Protein AF-A0A3N0IAM3-F1 (afdb_monomer)

InterPro domains:
  IPR036388 Winged helix-like DNA-binding domain superfamily [G3DSA:1.10.10.10] (109-157)
  IPR036390 Winged helix DNA-binding domain superfamily [SSF46785] (115-156)

Mean predicted aligned error: 11.17 Å

Organism: NCBI:txid572010

Foldseek 3Di:
DVVVVVCCCVPPVVVVVVLQVVQQVVCVVVLVVVPVVDPPQVSVCQQAVQWHQDPQWIAGNVCRVPIGRNVQAPEEAEGEGQPQPNHWDWDDDPRYIYTYRYDDSDPPPPPPCDPVNVVVVCVVCVDPLSVLVVVVVVVHDDDLVRSCVVVVHDSVVVVPD

Structure (mmCIF, N/CA/C/O backbone):
data_AF-A0A3N0IAM3-F1
#
_entry.id   AF-A0A3N0IAM3-F1
#
loop_
_atom_site.group_PDB
_atom_site.id
_atom_site.type_symbol
_atom_site.label_atom_id
_atom_site.label_alt_id
_atom_site.label_comp_id
_atom_site.label_asym_id
_atom_site.label_entity_id
_atom_site.label_seq_id
_atom_site.pdbx_PDB_ins_code
_atom_site.Cartn_x
_atom_site.Cartn_y
_atom_site.Cartn_z
_atom_site.occupancy
_atom_site.B_iso_or_equiv
_atom_site.auth_seq_id
_atom_site.auth_comp_id
_atom_site.auth_asym_id
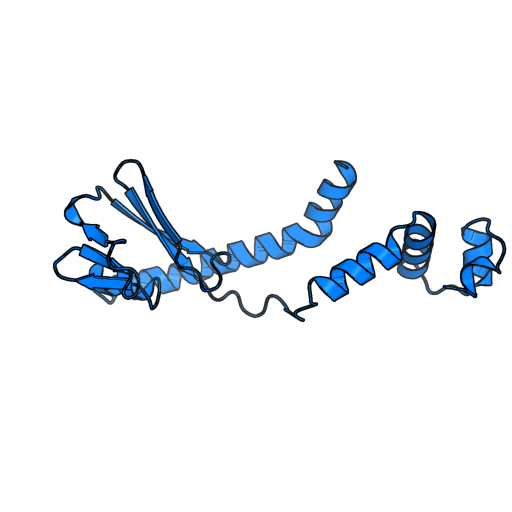_atom_site.auth_atom_id
_atom_site.pdbx_PDB_model_num
ATOM 1 N N . MET A 1 1 ? -0.001 -0.827 -26.656 1.00 61.72 1 MET A N 1
ATOM 2 C CA . MET A 1 1 ? -0.242 -0.623 -25.212 1.00 61.72 1 MET A CA 1
ATOM 3 C C . MET A 1 1 ? -0.443 -1.935 -24.451 1.00 61.72 1 MET A C 1
ATOM 5 O O . MET A 1 1 ? 0.396 -2.252 -23.624 1.00 61.72 1 MET A O 1
ATOM 9 N N . ALA A 1 2 ? -1.456 -2.754 -24.771 1.00 78.12 2 ALA A N 1
ATOM 10 C CA . ALA A 1 2 ? -1.767 -3.984 -24.017 1.00 78.12 2 ALA A CA 1
ATOM 11 C C . ALA A 1 2 ? -0.598 -4.989 -23.866 1.00 78.12 2 ALA A C 1
ATOM 13 O O . ALA A 1 2 ? -0.409 -5.550 -22.793 1.00 78.12 2 ALA A O 1
ATOM 14 N N . ARG A 1 3 ? 0.230 -5.183 -24.907 1.00 85.88 3 ARG A N 1
ATOM 15 C CA . ARG A 1 3 ? 1.418 -6.062 -24.839 1.00 85.88 3 ARG A CA 1
ATOM 16 C C . ARG A 1 3 ? 2.509 -5.556 -23.892 1.00 85.88 3 ARG A C 1
ATOM 18 O O . ARG A 1 3 ? 3.109 -6.363 -23.197 1.00 85.88 3 ARG A O 1
ATOM 25 N N . PHE A 1 4 ? 2.753 -4.246 -23.872 1.00 79.44 4 PHE A N 1
ATOM 26 C CA . PHE A 1 4 ? 3.741 -3.639 -22.979 1.00 79.44 4 PHE A CA 1
ATOM 27 C C . PHE A 1 4 ? 3.281 -3.726 -21.525 1.00 79.44 4 PHE A C 1
ATOM 29 O O . PHE A 1 4 ? 4.050 -4.159 -20.684 1.00 79.44 4 PHE A O 1
ATOM 36 N N . LEU A 1 5 ? 2.012 -3.402 -21.252 1.00 77.19 5 LEU A N 1
ATOM 37 C CA . LEU A 1 5 ? 1.446 -3.509 -19.905 1.00 77.19 5 LEU A CA 1
ATOM 38 C C . LEU A 1 5 ? 1.510 -4.941 -19.372 1.00 77.19 5 LEU A C 1
ATOM 40 O O . LEU A 1 5 ? 1.884 -5.141 -18.224 1.00 77.19 5 LEU A O 1
ATOM 44 N N . LYS A 1 6 ? 1.208 -5.933 -20.219 1.00 85.06 6 LYS A N 1
ATOM 45 C CA . LYS A 1 6 ? 1.359 -7.341 -19.851 1.00 85.06 6 LYS A CA 1
ATOM 46 C C . LYS A 1 6 ? 2.815 -7.695 -19.538 1.00 85.06 6 LYS A C 1
ATOM 48 O O . LYS A 1 6 ? 3.079 -8.265 -18.493 1.00 85.06 6 LYS A O 1
ATOM 53 N N . TRP A 1 7 ? 3.756 -7.321 -20.406 1.00 87.62 7 TRP A N 1
ATOM 54 C CA . TRP A 1 7 ? 5.179 -7.566 -20.154 1.00 87.62 7 TRP A CA 1
ATOM 55 C C . TRP A 1 7 ? 5.662 -6.881 -18.867 1.00 87.62 7 TRP A C 1
ATOM 57 O O . TRP A 1 7 ? 6.343 -7.514 -18.070 1.00 87.62 7 TRP A O 1
ATOM 67 N N . TYR A 1 8 ? 5.274 -5.624 -18.641 1.00 78.88 8 TYR A N 1
ATOM 68 C CA . TYR A 1 8 ? 5.636 -4.858 -17.449 1.00 78.88 8 TYR A CA 1
ATOM 69 C C . TYR A 1 8 ? 5.076 -5.491 -16.172 1.00 78.88 8 TYR A C 1
ATOM 71 O O . TYR A 1 8 ? 5.791 -5.617 -15.181 1.00 78.88 8 TYR A O 1
ATOM 79 N N . TRP A 1 9 ? 3.821 -5.945 -16.212 1.00 85.31 9 TRP A N 1
ATOM 80 C CA . TRP A 1 9 ? 3.241 -6.732 -15.130 1.00 85.31 9 TRP A CA 1
ATOM 81 C C . TRP A 1 9 ? 4.068 -7.994 -14.876 1.00 85.31 9 TRP A C 1
ATOM 83 O O . TRP A 1 9 ? 4.619 -8.140 -13.791 1.00 85.31 9 TRP A O 1
ATOM 93 N N . ASP A 1 10 ? 4.225 -8.843 -15.894 1.00 87.62 10 ASP A N 1
ATOM 94 C CA . ASP A 1 10 ? 4.846 -10.167 -15.772 1.00 87.62 10 ASP A CA 1
ATOM 95 C C . ASP A 1 10 ? 6.334 -10.108 -15.358 1.00 87.62 10 ASP A C 1
ATOM 97 O O . ASP A 1 10 ? 6.822 -11.030 -14.717 1.00 87.62 10 ASP A O 1
ATOM 101 N N . ASN A 1 11 ? 7.075 -9.057 -15.737 1.00 82.19 11 ASN A N 1
ATOM 102 C CA . ASN A 1 11 ? 8.541 -9.011 -15.582 1.00 82.19 11 ASN A CA 1
ATOM 103 C C . ASN A 1 11 ? 9.039 -8.012 -14.534 1.00 82.19 11 ASN A C 1
ATOM 105 O O . ASN A 1 11 ? 10.204 -8.080 -14.158 1.00 82.19 11 ASN A O 1
ATOM 109 N N . VAL A 1 12 ? 8.207 -7.061 -14.103 1.00 80.12 12 VAL A N 1
ATOM 110 C CA . VAL A 1 12 ? 8.622 -6.016 -13.152 1.00 80.12 12 VAL A CA 1
ATOM 111 C C . VAL A 1 12 ? 7.697 -6.001 -11.945 1.00 80.12 12 VAL A C 1
ATOM 113 O O . VAL A 1 12 ? 8.148 -6.102 -10.808 1.00 80.12 12 VAL A O 1
ATOM 116 N N . PHE A 1 13 ? 6.390 -5.879 -12.174 1.00 81.25 13 PHE A N 1
ATOM 117 C CA . PHE A 1 13 ? 5.459 -5.586 -11.087 1.00 81.25 13 PHE A CA 1
ATOM 118 C C . PHE A 1 13 ? 4.990 -6.829 -10.321 1.00 81.25 13 PHE A C 1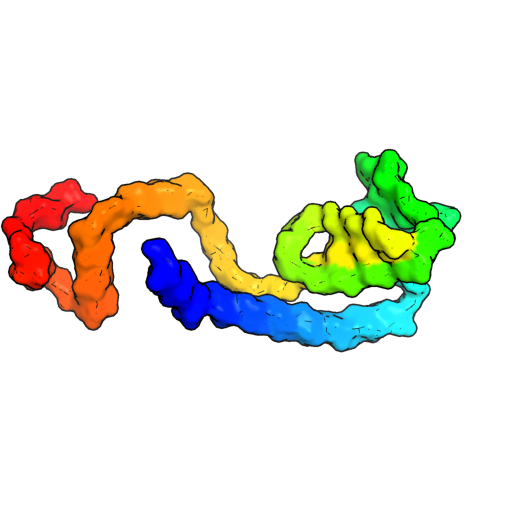
ATOM 120 O O . PHE A 1 13 ? 4.701 -6.739 -9.129 1.00 81.25 13 PHE A O 1
ATOM 127 N N . GLU A 1 14 ? 4.916 -7.992 -10.973 1.00 87.75 14 GLU A N 1
ATOM 128 C CA . GLU A 1 14 ? 4.373 -9.211 -10.371 1.00 87.75 14 GLU A CA 1
ATOM 129 C C . GLU A 1 14 ? 5.175 -9.658 -9.140 1.00 87.75 14 GLU A C 1
ATOM 131 O O . GLU A 1 14 ? 4.586 -10.002 -8.115 1.00 87.75 14 GLU A O 1
ATOM 136 N N . GLU A 1 15 ? 6.506 -9.633 -9.210 1.00 82.38 15 GLU A N 1
ATOM 137 C CA . GLU A 1 15 ? 7.365 -10.023 -8.088 1.00 82.38 15 GLU A CA 1
ATOM 138 C C . GLU A 1 15 ? 7.200 -9.073 -6.897 1.00 82.38 15 GLU A C 1
ATOM 140 O O . GLU A 1 15 ? 7.005 -9.523 -5.767 1.00 82.38 15 GLU A O 1
ATOM 145 N N . ILE A 1 16 ? 7.176 -7.763 -7.159 1.00 82.31 16 ILE A N 1
ATOM 146 C CA . ILE A 1 16 ? 6.917 -6.737 -6.141 1.00 82.31 16 ILE A CA 1
ATOM 147 C C . ILE A 1 16 ? 5.568 -7.004 -5.467 1.00 82.31 16 ILE A C 1
ATOM 149 O O . ILE A 1 16 ? 5.475 -7.026 -4.240 1.00 82.31 16 ILE A O 1
ATOM 153 N N . TRP A 1 17 ? 4.528 -7.278 -6.258 1.00 85.31 17 TRP A N 1
ATOM 154 C CA . TRP A 1 17 ? 3.191 -7.554 -5.743 1.00 85.31 17 TRP A CA 1
ATOM 155 C C . TRP A 1 17 ? 3.137 -8.824 -4.884 1.00 85.31 17 TRP A C 1
ATOM 157 O O . TRP A 1 17 ? 2.519 -8.830 -3.818 1.00 85.31 17 TRP A O 1
ATOM 167 N N . ARG A 1 18 ? 3.823 -9.897 -5.301 1.00 85.75 18 ARG A N 1
ATOM 168 C CA . ARG A 1 18 ? 3.936 -11.134 -4.509 1.00 85.75 18 ARG A CA 1
ATOM 169 C C . ARG A 1 18 ? 4.659 -10.891 -3.186 1.00 85.75 18 ARG A C 1
ATOM 171 O O . ARG A 1 18 ? 4.211 -11.404 -2.164 1.00 85.75 18 ARG A O 1
ATOM 178 N N . ASN A 1 19 ? 5.730 -10.100 -3.192 1.00 84.38 19 ASN A N 1
ATOM 179 C CA . ASN A 1 19 ? 6.494 -9.778 -1.986 1.00 84.38 19 ASN A CA 1
ATOM 180 C C . ASN A 1 19 ? 5.662 -8.958 -0.991 1.00 84.38 19 ASN A C 1
ATOM 182 O O . ASN A 1 19 ? 5.668 -9.259 0.203 1.00 84.38 19 ASN A O 1
ATOM 186 N N . ILE A 1 20 ? 4.885 -7.987 -1.481 1.00 85.50 20 ILE A N 1
ATOM 187 C CA . ILE A 1 20 ? 3.941 -7.222 -0.656 1.00 85.50 20 ILE A CA 1
ATOM 188 C C . ILE A 1 20 ? 2.882 -8.151 -0.054 1.00 85.50 20 ILE A C 1
ATOM 190 O O . ILE A 1 20 ? 2.703 -8.158 1.162 1.00 85.50 20 ILE A O 1
ATOM 194 N N . GLY A 1 21 ? 2.245 -8.999 -0.868 1.00 85.88 21 GLY A N 1
ATOM 195 C CA . GLY A 1 21 ? 1.233 -9.939 -0.377 1.00 85.88 21 GLY A CA 1
ATOM 196 C C . GLY A 1 21 ? 1.790 -10.932 0.651 1.00 85.88 21 GLY A C 1
ATOM 197 O O . GLY A 1 21 ? 1.144 -11.222 1.658 1.00 85.88 21 GLY A O 1
ATOM 198 N N . ALA A 1 22 ? 3.016 -11.424 0.452 1.00 86.19 22 ALA A N 1
ATOM 199 C CA . ALA A 1 22 ? 3.691 -12.283 1.422 1.00 86.19 22 ALA A CA 1
ATOM 200 C C . ALA A 1 22 ? 3.979 -11.551 2.744 1.00 86.19 22 ALA A C 1
ATOM 202 O O . ALA A 1 22 ? 3.792 -12.137 3.813 1.00 86.19 22 ALA A O 1
ATOM 203 N N . ALA A 1 23 ? 4.385 -10.279 2.689 1.00 86.00 23 ALA A N 1
ATOM 204 C CA . ALA A 1 23 ? 4.589 -9.453 3.876 1.00 86.00 23 ALA A CA 1
ATOM 205 C C . ALA A 1 23 ? 3.273 -9.210 4.635 1.00 86.00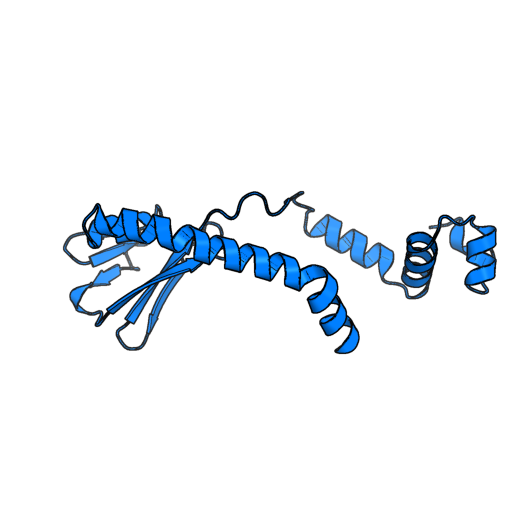 23 ALA A C 1
ATOM 207 O O . ALA A 1 23 ? 3.232 -9.394 5.851 1.00 86.00 23 ALA A O 1
ATOM 208 N N . GLU A 1 24 ? 2.182 -8.892 3.932 1.00 86.62 24 GLU A N 1
ATOM 209 C CA . GLU A 1 24 ? 0.843 -8.726 4.521 1.00 86.62 24 GLU A CA 1
ATOM 210 C C . GLU A 1 24 ? 0.374 -9.996 5.240 1.00 86.62 24 GLU A C 1
ATOM 212 O O . GLU A 1 24 ? -0.011 -9.946 6.414 1.00 86.62 24 GLU A O 1
ATOM 217 N N . ILE A 1 25 ? 0.497 -11.157 4.587 1.00 87.62 25 ILE A N 1
ATOM 218 C CA . ILE A 1 25 ? 0.168 -12.458 5.187 1.00 87.62 25 ILE A CA 1
ATOM 219 C C . ILE A 1 25 ? 1.080 -12.759 6.386 1.00 87.62 25 ILE A C 1
ATOM 221 O O . ILE A 1 25 ? 0.608 -13.234 7.422 1.00 87.62 25 ILE A O 1
ATOM 225 N N . GLY A 1 26 ? 2.379 -12.470 6.279 1.00 86.50 26 GLY A N 1
ATOM 226 C CA . GLY A 1 26 ? 3.345 -12.659 7.362 1.00 86.50 26 GLY A CA 1
ATOM 227 C C . GLY A 1 26 ? 3.019 -11.815 8.598 1.00 86.50 26 GLY A C 1
ATOM 228 O O . GLY A 1 26 ? 3.083 -12.309 9.728 1.00 86.50 26 GLY A O 1
ATOM 229 N N . CYS A 1 27 ? 2.591 -10.566 8.396 1.00 89.31 27 CYS A N 1
ATOM 230 C CA . CYS A 1 27 ? 2.197 -9.653 9.466 1.00 89.31 27 CYS A CA 1
ATOM 231 C C . CYS A 1 27 ? 0.895 -10.069 10.162 1.00 89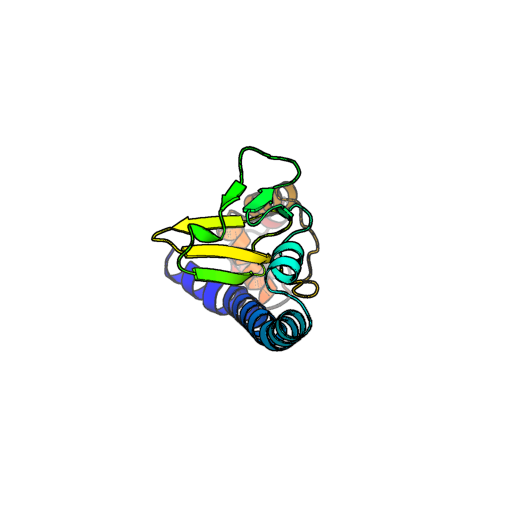.31 27 CYS A C 1
ATOM 233 O O . CYS A 1 27 ? 0.769 -9.842 11.366 1.00 89.31 27 CYS A O 1
ATOM 235 N N . MET A 1 28 ? -0.042 -10.743 9.479 1.00 89.38 28 MET A N 1
ATOM 236 C CA . MET A 1 28 ? -1.306 -11.179 10.100 1.00 89.38 28 MET A CA 1
ATOM 237 C C . MET A 1 28 ? -1.097 -12.006 11.374 1.00 89.38 28 MET A C 1
ATOM 239 O O . MET A 1 28 ? -1.854 -11.867 12.334 1.00 89.38 28 MET A O 1
ATOM 243 N N . GLY A 1 29 ? -0.090 -12.885 11.400 1.00 88.12 29 GLY A N 1
ATOM 244 C CA . GLY A 1 29 ? 0.195 -13.712 12.575 1.00 88.12 29 GLY A CA 1
ATOM 245 C C . GLY A 1 29 ? 0.664 -12.894 13.782 1.00 88.12 29 GLY A C 1
ATOM 246 O O . GLY A 1 29 ? 0.337 -13.231 14.920 1.00 88.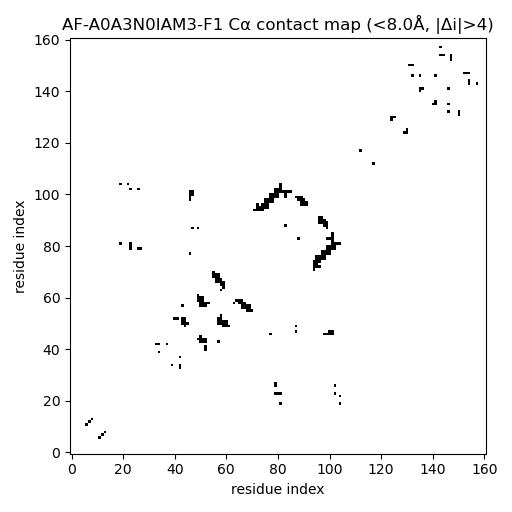12 29 GLY A O 1
ATOM 247 N N . VAL A 1 30 ? 1.407 -11.814 13.538 1.00 90.12 30 VAL A N 1
ATOM 248 C CA . VAL A 1 30 ? 1.852 -10.871 14.572 1.00 90.12 30 VAL A CA 1
ATOM 249 C C . VAL A 1 30 ? 0.670 -10.039 15.054 1.00 90.12 30 VAL A C 1
ATOM 251 O O . VAL A 1 30 ? 0.418 -9.976 16.253 1.00 90.12 30 VAL A O 1
ATOM 254 N N . GLU A 1 31 ? -0.112 -9.487 14.132 1.00 92.44 31 GLU A N 1
ATOM 255 C CA . GLU A 1 31 ? -1.247 -8.616 14.447 1.00 92.44 31 GLU A CA 1
ATOM 256 C C . GLU A 1 31 ? -2.344 -9.341 15.232 1.00 92.44 31 GLU A C 1
ATOM 258 O O . GLU A 1 31 ? -2.840 -8.818 16.228 1.00 92.44 31 GLU A O 1
ATOM 263 N N . LYS A 1 32 ? -2.636 -10.606 14.902 1.00 91.50 32 LYS A N 1
ATOM 264 C CA . LYS A 1 32 ? -3.543 -11.440 15.711 1.00 91.50 32 LYS A CA 1
ATOM 265 C C . LYS A 1 32 ? -3.051 -11.626 17.148 1.00 91.50 32 LYS A C 1
ATOM 267 O O . LYS A 1 32 ? -3.864 -11.627 18.069 1.00 91.50 32 LYS A O 1
ATOM 272 N N . LYS A 1 33 ? -1.736 -11.773 17.356 1.00 93.19 33 LYS A N 1
ATOM 273 C CA . LYS A 1 33 ? -1.155 -11.876 18.705 1.00 93.19 33 LYS A CA 1
ATOM 274 C C . LYS A 1 33 ? -1.275 -10.557 19.460 1.00 93.19 33 LYS A C 1
ATOM 276 O O . LYS A 1 33 ? -1.661 -10.578 20.624 1.00 93.19 33 LYS A O 1
ATOM 281 N N . VAL A 1 34 ? -0.985 -9.435 18.799 1.00 93.12 34 VAL A N 1
ATOM 282 C CA . VAL A 1 34 ? -1.131 -8.090 19.377 1.00 93.12 34 VAL A CA 1
ATOM 283 C C . VAL A 1 34 ? -2.577 -7.863 19.810 1.00 93.12 34 VAL A C 1
ATOM 285 O O . VAL A 1 34 ? -2.801 -7.554 20.976 1.00 93.12 34 VAL A O 1
ATOM 288 N N . LEU A 1 35 ? -3.547 -8.117 18.925 1.00 93.31 35 LEU A N 1
ATOM 289 C CA . LEU A 1 35 ? -4.974 -8.012 19.232 1.00 93.31 35 LEU A CA 1
ATOM 290 C C . LEU A 1 35 ? -5.374 -8.906 20.414 1.00 93.31 35 LEU A C 1
ATOM 292 O O . LEU A 1 35 ? -6.073 -8.453 21.307 1.00 93.31 35 LEU A O 1
ATOM 296 N N . SER A 1 36 ? -4.886 -10.150 20.475 1.00 94.31 36 SER A N 1
ATOM 297 C CA . SER A 1 36 ? -5.188 -11.057 21.596 1.00 94.31 36 SER A CA 1
ATOM 298 C C . SER A 1 36 ? -4.578 -10.635 22.940 1.00 94.31 36 SER A C 1
ATOM 300 O O . SER A 1 36 ? -5.005 -11.119 23.986 1.00 94.31 36 SER A O 1
ATOM 302 N N . ALA A 1 37 ? -3.564 -9.765 22.922 1.00 95.38 37 ALA A N 1
ATOM 303 C CA . ALA A 1 37 ? -2.828 -9.330 24.105 1.00 95.38 37 ALA A CA 1
ATOM 304 C C . ALA A 1 37 ? -3.337 -8.001 24.691 1.00 95.38 37 ALA A C 1
ATOM 306 O O . ALA A 1 37 ? -2.844 -7.574 25.735 1.00 95.38 37 ALA A O 1
ATOM 307 N N . MET A 1 38 ? -4.292 -7.331 24.039 1.00 95.94 38 MET A N 1
ATOM 308 C CA . MET A 1 38 ? -4.833 -6.045 24.485 1.00 95.94 38 MET A CA 1
ATOM 309 C C . MET A 1 38 ? -6.334 -5.928 24.217 1.00 95.94 38 MET A C 1
ATOM 311 O O . MET A 1 38 ? -6.947 -6.809 23.626 1.00 95.94 38 MET A O 1
ATOM 315 N N . SER A 1 39 ? -6.943 -4.836 24.681 1.00 93.56 39 SER A N 1
ATOM 316 C CA . SER A 1 39 ? -8.341 -4.549 24.356 1.00 93.56 39 SER A CA 1
ATOM 317 C C . SER A 1 39 ? -8.491 -4.117 22.896 1.00 93.56 39 SER A C 1
ATOM 319 O O . SER A 1 39 ? -7.573 -3.518 22.331 1.00 93.56 39 SER A O 1
ATOM 321 N N . GLU A 1 40 ? -9.665 -4.350 22.310 1.00 92.25 40 GLU A N 1
ATOM 322 C CA . GLU A 1 40 ? -9.996 -3.903 20.951 1.00 92.25 40 GLU A CA 1
ATOM 323 C C . GLU A 1 40 ? -9.770 -2.394 20.794 1.00 92.25 40 GLU A C 1
ATOM 325 O O . GLU A 1 40 ? -9.062 -1.972 19.886 1.00 92.25 40 GLU A O 1
ATOM 330 N N . SER A 1 41 ? -10.249 -1.580 21.742 1.00 92.75 41 SER A N 1
ATOM 331 C CA . SER A 1 41 ? -10.031 -0.128 21.743 1.00 92.75 41 SER A CA 1
ATOM 332 C C . SER A 1 41 ? -8.549 0.243 21.719 1.00 92.75 41 SER A C 1
ATOM 334 O O . SER A 1 41 ? -8.139 1.103 20.944 1.00 92.75 41 SER A O 1
ATOM 336 N N . SER A 1 42 ? -7.726 -0.428 22.532 1.00 94.12 42 SER A N 1
ATOM 337 C CA . SER A 1 42 ? -6.276 -0.206 22.542 1.00 94.12 42 SER A CA 1
ATOM 338 C C . SER A 1 42 ? -5.636 -0.606 21.215 1.00 94.12 42 SER A C 1
ATOM 340 O O . SER A 1 42 ? -4.732 0.079 20.746 1.00 94.12 42 SER A O 1
ATOM 342 N N . TYR A 1 43 ? -6.119 -1.681 20.591 1.00 95.50 43 TYR A N 1
ATOM 343 C CA . TYR A 1 43 ? -5.637 -2.131 19.291 1.00 95.50 43 TYR A CA 1
ATOM 344 C C . TYR A 1 43 ? -5.943 -1.121 18.178 1.00 95.50 43 TYR A C 1
ATOM 346 O O . TYR A 1 43 ? -5.064 -0.848 17.357 1.00 95.50 43 TYR A O 1
ATOM 354 N N . LEU A 1 44 ? -7.128 -0.500 18.179 1.00 94.88 44 LEU A N 1
ATOM 355 C CA . LEU A 1 44 ? -7.487 0.539 17.203 1.00 94.88 44 LEU A CA 1
ATOM 356 C C . LEU A 1 44 ? -6.507 1.722 17.239 1.00 94.88 44 LEU A C 1
ATOM 358 O O . LEU A 1 44 ? -6.101 2.213 16.187 1.00 94.88 44 LEU A O 1
ATOM 362 N N . GLU A 1 45 ? -6.041 2.126 18.424 1.00 94.44 45 GLU A N 1
ATOM 363 C CA . GLU A 1 45 ? -5.032 3.191 18.560 1.00 94.44 45 GLU A CA 1
ATOM 364 C C . GLU A 1 45 ? -3.661 2.805 17.985 1.00 94.44 45 GLU A C 1
ATOM 366 O O . GLU A 1 45 ? -2.878 3.674 17.610 1.00 94.44 45 GLU A O 1
ATOM 371 N N . THR A 1 46 ? -3.356 1.508 17.859 1.00 93.00 46 THR A N 1
ATOM 372 C CA . THR A 1 46 ? -2.114 1.051 17.210 1.00 93.00 46 THR A CA 1
ATOM 373 C C . THR A 1 46 ? -2.162 1.143 15.686 1.00 93.00 46 THR A C 1
ATOM 375 O O . THR A 1 46 ? -1.130 0.978 15.036 1.00 93.00 46 THR A O 1
ATOM 378 N N . CYS A 1 47 ? -3.341 1.368 15.096 1.00 92.25 47 CYS A N 1
ATOM 379 C CA . CYS A 1 47 ? -3.493 1.390 13.642 1.00 92.25 47 CYS A CA 1
ATOM 380 C C . CYS A 1 47 ? -2.851 2.631 13.012 1.00 92.25 47 CYS A C 1
ATOM 382 O O . CYS A 1 47 ? -2.383 2.563 11.876 1.00 92.25 47 CYS A O 1
ATOM 384 N N . HIS A 1 48 ? -2.805 3.748 13.745 1.00 92.06 48 HIS A N 1
ATOM 385 C CA . HIS A 1 48 ? -2.172 4.985 13.305 1.00 92.06 48 HIS A CA 1
ATOM 386 C C . HIS A 1 48 ? -1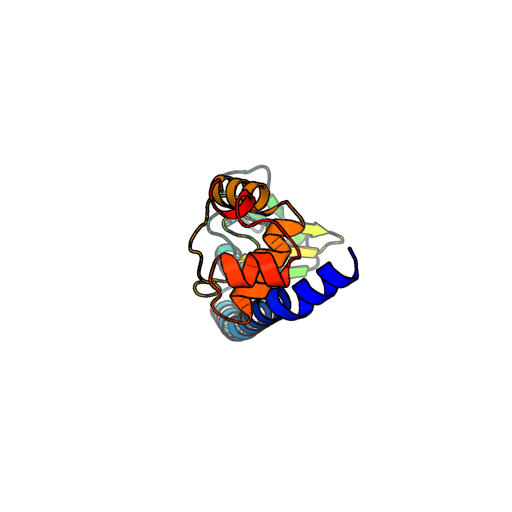.900 5.912 14.507 1.00 92.06 48 HIS A C 1
ATOM 388 O O . HIS A 1 48 ? -2.777 6.048 15.359 1.00 92.06 48 HIS A O 1
ATOM 394 N N . PRO A 1 49 ? -0.755 6.621 14.572 1.00 90.31 49 PRO A N 1
ATOM 395 C CA . PRO A 1 49 ? -0.422 7.505 15.701 1.00 90.31 49 PRO A CA 1
ATOM 396 C C . PRO A 1 49 ? -1.432 8.640 15.934 1.00 90.31 49 PRO A C 1
ATOM 398 O O . PRO A 1 49 ? -1.575 9.123 17.052 1.00 90.31 49 PRO A O 1
ATOM 401 N N . GLY A 1 50 ? -2.137 9.056 14.883 1.00 91.50 50 GLY A N 1
ATOM 402 C CA . GLY A 1 50 ? -3.187 10.076 14.943 1.00 91.50 50 GLY A CA 1
ATOM 403 C C . GLY A 1 50 ? -4.558 9.586 15.425 1.00 91.50 50 GLY A C 1
ATOM 404 O O . GLY A 1 50 ? -5.492 10.380 15.401 1.00 91.50 50 GLY A O 1
ATOM 405 N N . LEU A 1 51 ? -4.718 8.314 15.815 1.00 93.44 51 LEU A N 1
ATOM 406 C CA . LEU A 1 51 ? -5.988 7.765 16.306 1.00 93.44 51 LEU A CA 1
ATOM 407 C C . LEU A 1 51 ? -6.016 7.660 17.832 1.00 93.44 51 LEU A C 1
ATOM 409 O O . LEU A 1 51 ? -5.055 7.218 18.464 1.00 93.44 51 LEU A O 1
ATOM 413 N N . LYS A 1 52 ? -7.166 8.008 18.416 1.00 94.19 52 LYS A N 1
ATOM 414 C CA . LYS A 1 52 ? -7.474 7.808 19.836 1.00 94.19 52 LYS A CA 1
ATOM 415 C C . LYS A 1 52 ? -8.885 7.285 20.021 1.00 94.19 52 LYS A C 1
ATOM 417 O O . LYS A 1 52 ? -9.795 7.727 19.326 1.00 94.19 52 LYS A O 1
ATOM 422 N N . VAL A 1 53 ? -9.079 6.397 20.991 1.00 93.62 53 VAL A N 1
ATOM 423 C CA . VAL A 1 53 ? -10.414 5.980 21.421 1.00 93.62 53 VAL A CA 1
ATOM 424 C C . VAL A 1 53 ? -10.773 6.740 22.692 1.00 93.62 53 VAL A C 1
ATOM 426 O O . VAL A 1 53 ? -10.193 6.532 23.755 1.00 93.62 53 VAL A O 1
ATOM 429 N N . VAL A 1 54 ? -11.747 7.641 22.586 1.00 90.75 54 VAL A N 1
ATOM 430 C CA . VAL A 1 54 ? -12.186 8.519 23.675 1.00 90.75 54 VAL A CA 1
ATOM 431 C C . VAL A 1 54 ? -13.682 8.324 23.881 1.00 90.75 54 VAL A C 1
ATOM 433 O O . VAL A 1 54 ? -14.467 8.515 22.961 1.00 90.75 54 VAL A O 1
ATOM 436 N N . HIS A 1 55 ? -14.084 7.919 25.089 1.00 88.94 55 HIS A N 1
ATOM 437 C CA . HIS A 1 55 ? -15.493 7.722 25.468 1.00 88.94 55 HIS A CA 1
ATOM 438 C C . HIS A 1 55 ? -16.312 6.827 24.510 1.00 88.94 55 HIS A C 1
ATOM 440 O O . HIS A 1 55 ? -17.502 7.052 24.322 1.00 88.94 55 HIS A O 1
ATOM 446 N N . GLY A 1 56 ? -15.691 5.797 23.922 1.00 91.25 56 GLY A N 1
ATOM 447 C CA . GLY A 1 56 ? -16.364 4.885 22.985 1.00 91.25 56 GLY A CA 1
ATOM 448 C C . GLY A 1 56 ? -16.428 5.389 21.540 1.00 91.25 56 GLY A C 1
ATOM 449 O O . GLY A 1 56 ? -17.033 4.734 20.695 1.00 91.25 56 GLY A O 1
ATOM 450 N N . SER A 1 57 ? -15.776 6.512 21.238 1.00 92.50 57 SER A N 1
ATOM 451 C CA . SER A 1 57 ? -15.616 7.035 19.882 1.00 92.50 57 SER A CA 1
ATOM 452 C C . SER A 1 57 ? -14.166 6.918 19.429 1.00 92.50 57 SER A C 1
ATOM 454 O O . SER A 1 57 ? -13.248 7.197 20.201 1.00 92.50 57 SER A O 1
ATOM 456 N N . LEU A 1 58 ? -13.951 6.533 18.174 1.00 93.75 58 LEU A N 1
ATOM 457 C CA . LEU A 1 58 ? -12.650 6.629 17.522 1.00 93.75 58 LEU A CA 1
ATOM 458 C C . LEU A 1 58 ? -12.501 8.031 16.931 1.00 93.75 58 LEU A C 1
ATOM 460 O O . LEU A 1 58 ? -13.318 8.429 16.109 1.00 93.75 58 LEU A O 1
ATOM 464 N N . THR A 1 59 ? -11.466 8.763 17.326 1.00 92.69 59 THR A N 1
ATOM 465 C CA . THR A 1 59 ? -11.257 10.170 16.963 1.00 92.69 59 THR A CA 1
ATOM 466 C C . THR A 1 59 ? -9.867 10.376 16.376 1.00 92.69 59 THR A C 1
ATOM 468 O O . THR A 1 59 ? -8.889 9.784 16.843 1.00 92.69 59 THR A O 1
ATOM 471 N N . VAL A 1 60 ? -9.774 11.245 15.370 1.00 91.75 60 VAL A N 1
ATOM 472 C CA . VAL A 1 60 ? -8.497 11.730 14.836 1.00 91.75 60 VAL A CA 1
ATOM 473 C C . VAL A 1 60 ? -8.018 12.920 15.672 1.00 91.75 60 VAL A C 1
ATOM 475 O O . VAL A 1 60 ? -8.720 13.923 15.770 1.00 91.75 60 VAL A O 1
ATOM 478 N N . ILE A 1 61 ? -6.831 12.818 16.281 1.00 85.75 61 ILE A N 1
ATOM 479 C CA . ILE A 1 61 ? -6.320 13.788 17.275 1.00 85.75 61 ILE A CA 1
ATOM 480 C C . ILE A 1 61 ? -6.281 15.221 16.721 1.00 85.75 61 ILE A C 1
ATOM 482 O O . ILE A 1 61 ? -6.720 16.151 17.393 1.00 85.75 61 ILE A O 1
ATOM 486 N N . ASP A 1 62 ? -5.796 15.387 15.491 1.00 78.31 62 ASP A N 1
ATOM 487 C CA . ASP A 1 62 ? -5.578 16.706 14.882 1.00 78.31 62 ASP A CA 1
ATOM 488 C C . ASP A 1 62 ? -6.758 17.177 14.015 1.00 78.31 62 ASP A C 1
ATOM 490 O O . ASP A 1 62 ? -6.741 18.288 13.485 1.00 78.31 62 ASP A O 1
ATOM 494 N N . VAL A 1 63 ? -7.794 16.341 13.867 1.00 77.81 63 VAL A N 1
ATOM 495 C CA . VAL A 1 63 ? -8.988 16.635 13.060 1.00 77.81 63 VAL A CA 1
ATOM 496 C C . VAL A 1 63 ? -10.236 16.179 13.828 1.00 77.81 63 VAL A C 1
ATOM 498 O O . VAL A 1 63 ? -10.784 15.114 13.544 1.00 77.81 63 VAL A O 1
ATOM 501 N N . PRO A 1 64 ? -10.712 16.967 14.810 1.00 63.22 64 PRO A N 1
ATOM 502 C CA . PRO A 1 64 ? -11.777 16.549 15.729 1.00 63.22 64 PRO A CA 1
ATOM 503 C C . PRO A 1 64 ? -13.118 16.256 15.046 1.00 63.22 64 PRO A C 1
ATOM 505 O O . PRO A 1 64 ? -13.918 15.477 15.558 1.00 63.22 64 PRO A O 1
ATOM 508 N N . GLU A 1 65 ? -13.363 16.870 13.885 1.00 75.00 65 GLU A N 1
ATOM 509 C CA . GLU A 1 65 ? -14.552 16.626 13.056 1.00 75.00 65 GLU A CA 1
ATOM 510 C C . GLU A 1 65 ? -14.582 15.193 12.490 1.00 75.00 65 GLU A C 1
ATOM 512 O O . GLU A 1 65 ? -15.643 14.685 12.130 1.00 75.00 65 GLU A O 1
ATOM 517 N N . CYS A 1 66 ? -13.435 14.507 12.462 1.00 85.31 66 CYS A N 1
ATOM 518 C CA . CYS A 1 66 ? -13.320 13.100 12.106 1.00 85.31 66 CYS A CA 1
ATOM 519 C C . CYS A 1 66 ? -13.388 12.230 13.368 1.00 85.31 66 CYS A C 1
ATOM 521 O O . CYS A 1 66 ? -12.367 11.831 13.938 1.00 85.31 66 CYS A O 1
ATOM 523 N N . SER A 1 67 ? -14.615 11.940 13.800 1.00 90.00 67 SER A N 1
ATOM 524 C CA . SER A 1 67 ? -14.902 11.022 14.902 1.00 90.00 67 SER A CA 1
ATOM 525 C C . SER A 1 67 ? -16.028 10.057 14.540 1.00 90.00 67 SER A C 1
ATOM 527 O O . SER A 1 67 ? -16.997 10.428 13.876 1.00 90.00 67 SER A O 1
ATOM 529 N N . TRP A 1 68 ? -15.907 8.810 14.988 1.00 92.75 68 TRP A N 1
ATOM 530 C CA . TRP A 1 68 ? -16.876 7.747 14.739 1.00 92.75 68 TRP A CA 1
ATOM 531 C C . TRP A 1 68 ? -17.277 7.093 16.054 1.00 92.75 68 TRP A C 1
ATOM 533 O O . TRP A 1 68 ? -16.428 6.561 16.771 1.00 92.75 68 TRP A O 1
ATOM 543 N N . GLN A 1 69 ? -18.576 7.088 16.357 1.00 92.62 69 GLN A N 1
ATOM 544 C CA . GLN A 1 69 ? -19.099 6.277 17.454 1.00 92.62 69 GLN A CA 1
ATOM 545 C C . GLN A 1 69 ? -18.949 4.801 17.104 1.00 92.62 69 GLN A C 1
ATOM 547 O O . GLN A 1 69 ? -19.450 4.349 16.072 1.00 92.62 69 GLN A O 1
ATOM 552 N N . LEU A 1 70 ? -18.263 4.052 17.967 1.00 92.00 70 LEU A N 1
ATOM 553 C CA . LEU A 1 70 ? -18.017 2.630 17.732 1.00 92.00 70 LEU A CA 1
ATOM 554 C C . LEU A 1 70 ? -19.307 1.808 17.846 1.00 92.00 70 LEU A C 1
ATOM 556 O O . LEU A 1 7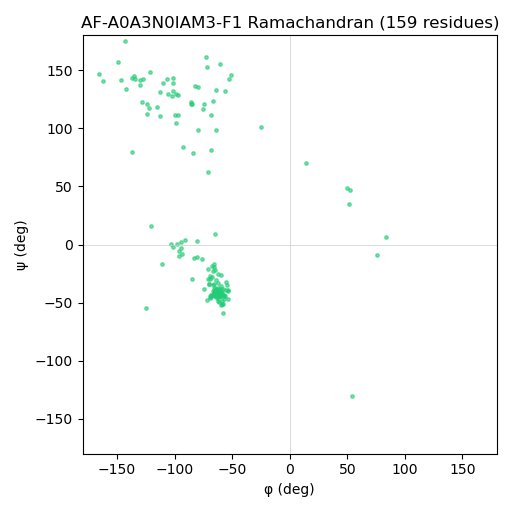0 ? -19.439 0.796 17.172 1.00 92.00 70 LEU A O 1
ATOM 560 N N . SER A 1 71 ? -20.285 2.276 18.629 1.00 92.06 71 SER A N 1
ATOM 561 C CA . SER A 1 71 ? -21.623 1.674 18.722 1.00 92.06 71 SER A CA 1
ATOM 562 C C . SER A 1 71 ? -22.432 1.751 17.428 1.00 92.06 71 SER A C 1
ATOM 564 O O . SER A 1 71 ? -23.369 0.980 17.253 1.00 92.06 71 SER A O 1
ATOM 566 N N . ASP A 1 72 ? -22.094 2.688 16.539 1.00 91.56 72 ASP A N 1
ATOM 567 C CA . ASP A 1 72 ? -22.806 2.917 15.277 1.00 91.56 72 ASP A CA 1
ATOM 568 C C . ASP A 1 72 ? -22.203 2.103 14.125 1.00 91.56 72 ASP A C 1
ATOM 570 O O . ASP A 1 72 ? -22.554 2.322 12.960 1.00 91.56 72 ASP A O 1
ATOM 574 N N . ALA A 1 73 ? -21.208 1.266 14.418 1.00 91.94 73 ALA A N 1
ATOM 575 C CA . ALA A 1 73 ? -20.618 0.334 13.480 1.00 91.94 73 ALA A CA 1
ATOM 576 C C . ALA A 1 73 ? -21.106 -1.078 13.819 1.00 91.94 73 ALA A C 1
ATOM 578 O O . ALA A 1 73 ? -21.018 -1.517 14.962 1.00 91.94 73 ALA A O 1
ATOM 579 N N . GLU A 1 74 ? -21.611 -1.792 12.818 1.00 94.75 74 GLU A N 1
ATOM 580 C CA . GLU A 1 74 ? -21.975 -3.204 12.951 1.00 94.75 74 GLU A CA 1
ATOM 581 C C . GLU A 1 74 ? -20.723 -4.076 13.091 1.00 94.75 74 GLU A C 1
ATOM 583 O O . GLU A 1 74 ? -20.722 -5.074 13.811 1.00 94.75 74 GLU A O 1
ATOM 588 N N . ALA A 1 75 ? -19.645 -3.670 12.416 1.00 94.38 75 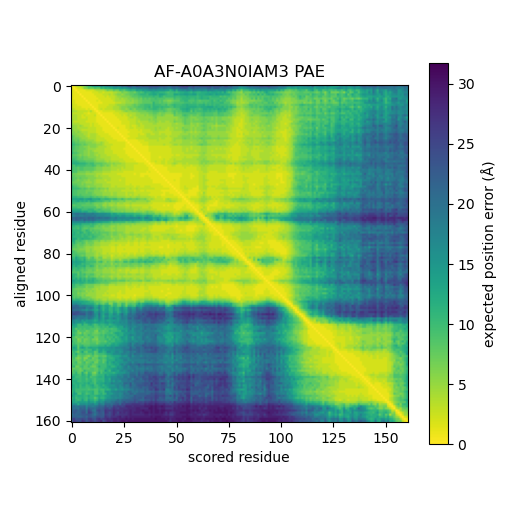ALA A N 1
ATOM 589 C CA . ALA A 1 75 ? -18.340 -4.303 12.479 1.00 94.38 75 ALA A CA 1
ATOM 590 C C . ALA A 1 75 ? -17.219 -3.279 12.272 1.00 94.38 75 ALA A C 1
ATOM 592 O O . ALA A 1 75 ? -17.406 -2.224 11.654 1.00 94.38 75 ALA A O 1
ATOM 593 N N . ILE A 1 76 ? -16.033 -3.620 12.774 1.00 94.88 76 ILE A N 1
ATOM 594 C CA . ILE A 1 76 ? -14.807 -2.858 12.554 1.00 94.88 76 ILE A CA 1
ATOM 595 C C . ILE A 1 76 ? -13.788 -3.789 11.910 1.00 94.88 76 ILE A C 1
ATOM 597 O O . ILE A 1 76 ? -13.353 -4.761 12.528 1.00 94.88 76 ILE A O 1
ATOM 601 N N . ASP A 1 77 ? -13.386 -3.456 10.689 1.00 94.94 77 ASP A N 1
ATOM 602 C CA . ASP A 1 77 ? -12.376 -4.199 9.948 1.00 94.94 77 ASP A CA 1
ATOM 603 C C . ASP A 1 77 ? -11.040 -3.468 10.011 1.00 94.94 77 ASP A C 1
ATOM 605 O O . ASP A 1 77 ? -10.952 -2.271 9.734 1.00 94.94 77 ASP A O 1
ATOM 609 N N . VAL A 1 78 ? -9.972 -4.199 10.326 1.00 94.00 78 VAL A N 1
ATOM 610 C CA . VAL A 1 78 ? -8.605 -3.679 10.242 1.00 94.00 78 VAL A CA 1
ATOM 611 C C . VAL A 1 78 ? -7.871 -4.408 9.128 1.00 94.00 78 VAL A C 1
ATOM 613 O O . VAL A 1 78 ? -7.568 -5.596 9.240 1.00 94.00 78 VAL A O 1
ATOM 616 N N . LEU A 1 79 ? -7.584 -3.682 8.051 1.00 92.25 79 LEU A N 1
ATOM 617 C CA . LEU A 1 79 ? -6.862 -4.185 6.890 1.00 92.25 79 LEU A CA 1
ATOM 618 C C . LEU A 1 79 ? -5.396 -3.780 6.979 1.00 92.25 79 LEU A C 1
ATOM 620 O O . LEU A 1 79 ? -5.070 -2.612 7.187 1.00 92.25 79 LEU A O 1
ATOM 624 N N . LEU A 1 80 ? -4.506 -4.750 6.808 1.00 90.94 80 LEU A N 1
ATOM 625 C CA . LEU A 1 80 ? -3.076 -4.491 6.705 1.00 90.94 80 LEU A CA 1
ATOM 626 C C . LEU A 1 80 ? -2.759 -4.020 5.291 1.00 90.94 80 LEU A C 1
ATOM 628 O O . LEU A 1 80 ? -3.274 -4.584 4.330 1.00 90.94 80 LEU A O 1
ATOM 632 N N . THR A 1 81 ? -1.937 -2.981 5.162 1.00 87.44 81 THR A N 1
ATOM 633 C CA . THR A 1 81 ? -1.568 -2.453 3.847 1.00 87.44 81 THR A CA 1
ATOM 634 C C . THR A 1 81 ? -0.148 -1.907 3.814 1.00 87.44 81 THR A C 1
ATOM 636 O O . THR A 1 81 ? 0.307 -1.244 4.749 1.00 87.44 81 THR A O 1
ATOM 639 N N . ALA A 1 82 ? 0.550 -2.145 2.708 1.00 84.69 82 ALA A N 1
ATOM 640 C CA . ALA A 1 82 ? 1.820 -1.486 2.409 1.00 84.69 82 ALA A CA 1
ATOM 641 C C . ALA A 1 82 ? 1.650 -0.087 1.776 1.00 84.69 82 ALA A C 1
ATOM 643 O O . ALA A 1 82 ? 2.618 0.664 1.669 1.00 84.69 82 ALA A O 1
ATOM 644 N N . PHE A 1 83 ? 0.433 0.281 1.357 1.00 78.88 83 PHE A N 1
ATOM 645 C CA . PHE A 1 83 ? 0.192 1.392 0.424 1.00 78.88 83 PHE A CA 1
ATOM 646 C C . PHE A 1 83 ? -0.295 2.692 1.076 1.00 78.88 83 PHE A C 1
ATOM 648 O O . PHE A 1 83 ? -0.475 3.690 0.384 1.00 78.88 83 PHE A O 1
ATOM 655 N N . SER A 1 84 ? -0.510 2.716 2.393 1.00 73.06 84 SER A N 1
ATOM 656 C CA . SER A 1 84 ? -1.025 3.906 3.088 1.00 73.06 84 SER A CA 1
ATOM 657 C C . SER A 1 84 ? 0.039 4.965 3.398 1.00 73.06 84 SER A C 1
ATOM 659 O O . SER A 1 84 ? -0.302 6.086 3.777 1.00 73.06 84 SER A O 1
ATOM 661 N N . GLY A 1 85 ? 1.331 4.662 3.223 1.00 74.75 85 GLY A N 1
ATOM 662 C CA . GLY A 1 85 ? 2.410 5.595 3.559 1.00 74.75 85 GLY A CA 1
ATOM 663 C C . GLY A 1 85 ? 2.301 6.080 5.012 1.00 74.75 85 GLY A C 1
ATOM 664 O O . GLY A 1 85 ? 2.184 5.274 5.931 1.00 74.75 85 GLY A O 1
ATOM 665 N N . SER A 1 86 ? 2.364 7.391 5.247 1.00 76.75 86 SER A N 1
ATOM 666 C CA . SER A 1 86 ? 2.081 8.017 6.554 1.00 76.75 86 SER A CA 1
ATOM 667 C C . SER A 1 86 ? 0.633 8.495 6.703 1.00 76.75 86 SER A C 1
ATOM 669 O O . SER A 1 86 ? 0.299 9.114 7.709 1.00 76.75 86 SER A O 1
ATOM 671 N N . SER A 1 87 ? -0.211 8.264 5.699 1.00 83.25 87 SER A N 1
ATOM 672 C CA . SER A 1 87 ? -1.581 8.762 5.695 1.00 83.25 87 SER A CA 1
ATOM 673 C C . SER A 1 87 ? -2.493 7.837 6.491 1.00 83.25 87 SER A C 1
ATOM 675 O O . SER A 1 87 ? -2.463 6.615 6.336 1.00 83.25 87 SER A O 1
ATOM 677 N N . LEU A 1 88 ? -3.361 8.434 7.303 1.00 87.19 88 LEU A N 1
ATOM 678 C CA . LEU A 1 88 ? -4.482 7.732 7.907 1.00 87.19 88 LEU A CA 1
ATOM 679 C C . LEU A 1 88 ? -5.556 7.494 6.839 1.00 87.19 88 LEU A C 1
ATOM 681 O O . LEU A 1 88 ? -6.085 8.448 6.271 1.00 87.19 88 LEU A O 1
ATOM 685 N N . ILE A 1 89 ? -5.905 6.231 6.598 1.00 90.38 89 ILE A N 1
ATOM 686 C CA . ILE A 1 89 ? -7.016 5.860 5.719 1.00 90.38 89 ILE A CA 1
ATOM 687 C C . ILE A 1 89 ? -8.085 5.178 6.571 1.00 90.38 89 ILE A C 1
ATOM 689 O O . ILE A 1 89 ? -7.846 4.132 7.180 1.00 90.38 89 ILE A O 1
ATOM 693 N N . VAL A 1 90 ? -9.263 5.797 6.606 1.00 90.56 90 VAL A N 1
ATOM 694 C CA . VAL A 1 90 ? -10.458 5.297 7.291 1.00 90.56 90 VAL A CA 1
ATOM 695 C C . VAL A 1 90 ? -11.621 5.368 6.317 1.00 90.56 90 VAL A C 1
ATOM 697 O O . VAL A 1 90 ? -11.778 6.365 5.613 1.00 90.56 90 VAL A O 1
ATOM 700 N N . ASN A 1 91 ? -12.445 4.329 6.286 1.00 90.44 91 ASN A N 1
ATOM 701 C CA . ASN A 1 91 ? -13.684 4.320 5.522 1.00 90.44 91 ASN A CA 1
ATOM 702 C C . ASN A 1 91 ? -14.839 3.852 6.409 1.00 90.44 91 ASN A C 1
ATOM 704 O O . ASN A 1 91 ? -14.662 2.929 7.196 1.00 90.44 91 ASN A O 1
ATOM 708 N N . LYS A 1 92 ? -16.022 4.451 6.260 1.00 90.12 92 LYS A N 1
ATOM 709 C CA . LYS A 1 92 ? -17.261 3.929 6.848 1.00 90.12 92 LYS A CA 1
ATOM 710 C C . LYS A 1 92 ? -18.275 3.728 5.733 1.00 90.12 92 LYS A C 1
ATOM 712 O O . LYS A 1 92 ? -18.741 4.702 5.145 1.00 90.12 92 LYS A O 1
ATOM 717 N N . PHE A 1 93 ? -18.610 2.477 5.448 1.00 92.06 93 PHE A N 1
ATOM 718 C CA . PHE A 1 93 ? -19.562 2.118 4.403 1.00 92.06 93 PHE A CA 1
ATOM 719 C C . PHE A 1 93 ? -20.417 0.939 4.858 1.00 92.06 93 PHE A C 1
ATOM 721 O O . PHE A 1 93 ? -19.886 -0.023 5.400 1.00 92.06 93 PHE A O 1
ATOM 728 N N . ASP A 1 94 ? -21.731 1.040 4.646 1.00 91.88 94 ASP A N 1
ATOM 729 C CA . ASP A 1 94 ? -22.709 -0.015 4.959 1.00 91.88 94 ASP A CA 1
ATOM 730 C C . ASP A 1 94 ? -22.569 -0.588 6.384 1.00 91.88 94 ASP A C 1
ATOM 732 O O . ASP A 1 94 ? -22.437 -1.786 6.593 1.00 91.88 94 ASP A O 1
ATOM 736 N N . GLY A 1 95 ? -22.484 0.301 7.381 1.00 90.44 95 GLY A N 1
ATOM 737 C CA . GLY A 1 95 ? -22.348 -0.088 8.791 1.00 90.44 95 GLY A CA 1
ATOM 738 C C . GLY A 1 95 ? -20.956 -0.580 9.206 1.00 90.44 95 GLY A C 1
ATOM 739 O O . GLY A 1 95 ? -20.700 -0.682 10.402 1.00 90.44 95 GLY A O 1
ATOM 740 N N . ILE A 1 96 ? -20.026 -0.802 8.275 1.00 95.50 96 ILE A N 1
ATOM 741 C CA . ILE A 1 96 ? -18.668 -1.276 8.571 1.00 95.50 96 ILE A CA 1
ATOM 742 C C . ILE A 1 96 ? -17.695 -0.096 8.624 1.00 95.50 96 ILE A C 1
ATOM 744 O O . ILE A 1 96 ? -17.635 0.722 7.702 1.00 95.50 96 ILE A O 1
ATOM 748 N N . LEU A 1 97 ? -16.915 -0.011 9.705 1.00 95.31 97 LEU A N 1
ATOM 749 C CA . LEU A 1 97 ? -15.797 0.923 9.838 1.00 95.31 97 LEU A CA 1
ATOM 750 C C . LEU A 1 97 ? -14.487 0.204 9.496 1.00 95.31 97 LEU A C 1
ATOM 752 O O . LEU A 1 97 ? -14.034 -0.658 10.241 1.00 95.31 97 LEU A O 1
ATOM 756 N N . THR A 1 98 ? -13.859 0.567 8.384 1.00 95.38 98 THR A N 1
ATOM 757 C CA . THR A 1 98 ? -12.593 -0.018 7.936 1.00 95.38 98 THR A CA 1
ATOM 758 C C . THR A 1 98 ? -11.420 0.906 8.245 1.00 95.38 98 THR A C 1
ATOM 760 O O . THR A 1 98 ? -11.405 2.070 7.837 1.00 95.38 98 THR A O 1
ATOM 763 N N . LEU A 1 99 ? -10.405 0.365 8.913 1.00 94.38 99 LEU A N 1
ATOM 764 C CA . LEU A 1 99 ? -9.132 1.016 9.211 1.00 94.38 99 LEU A CA 1
ATOM 765 C C . LEU A 1 99 ? -8.008 0.327 8.449 1.00 94.38 99 LEU A C 1
ATOM 767 O O . LEU A 1 99 ? -7.857 -0.891 8.516 1.00 94.38 99 LEU A O 1
ATOM 771 N N . PHE A 1 100 ? -7.179 1.108 7.768 1.00 92.81 100 PHE A N 1
ATOM 772 C CA . PHE A 1 100 ? -6.010 0.576 7.078 1.00 92.81 100 PHE A CA 1
ATOM 773 C C . PHE A 1 100 ? -4.767 0.787 7.937 1.00 92.81 100 PHE A C 1
ATOM 775 O O . PHE A 1 100 ? -4.242 1.897 8.043 1.00 92.81 100 PHE A O 1
ATOM 782 N N . LYS A 1 101 ? -4.290 -0.291 8.557 1.00 92.38 101 LYS A N 1
ATOM 783 C CA . LYS A 1 101 ? -3.069 -0.286 9.356 1.00 92.38 101 LYS A CA 1
ATOM 784 C C . LYS A 1 101 ? -1.869 -0.506 8.444 1.00 92.38 101 LYS A C 1
ATOM 786 O O . LYS A 1 101 ? -1.765 -1.520 7.752 1.00 92.38 101 LYS A O 1
ATOM 791 N N . ARG A 1 102 ? -0.948 0.456 8.454 1.00 89.94 102 ARG A N 1
ATOM 792 C CA . ARG A 1 102 ? 0.290 0.364 7.680 1.00 89.94 102 ARG A CA 1
ATOM 793 C C . ARG A 1 102 ? 1.136 -0.802 8.189 1.00 89.94 102 ARG A C 1
ATOM 795 O O . ARG A 1 102 ? 1.397 -0.893 9.388 1.00 89.94 102 ARG A O 1
ATOM 802 N N . ILE A 1 103 ? 1.643 -1.622 7.276 1.00 87.56 103 ILE A N 1
ATOM 803 C CA . ILE A 1 103 ? 2.745 -2.539 7.562 1.00 87.56 103 ILE A CA 1
ATOM 804 C C . ILE A 1 103 ? 4.060 -1.978 7.025 1.00 87.56 103 ILE A C 1
ATOM 806 O O . ILE A 1 103 ? 4.117 -1.353 5.964 1.00 87.56 103 ILE A O 1
ATOM 810 N N . ALA A 1 104 ? 5.136 -2.202 7.773 1.00 74.62 104 ALA A N 1
ATOM 811 C CA . ALA A 1 104 ? 6.477 -1.965 7.271 1.00 74.62 104 ALA A CA 1
ATOM 812 C C . ALA A 1 104 ? 6.868 -3.156 6.390 1.00 74.62 104 ALA A C 1
ATOM 814 O O . ALA A 1 104 ? 7.263 -4.206 6.893 1.00 74.62 104 ALA A O 1
ATOM 815 N N . VAL A 1 105 ? 6.736 -3.001 5.075 1.00 69.12 105 VAL A N 1
ATOM 816 C CA . VAL A 1 105 ? 7.444 -3.874 4.138 1.00 69.12 105 VAL A CA 1
ATOM 817 C C . VAL A 1 105 ? 8.892 -3.391 4.161 1.00 69.12 105 VAL A C 1
ATOM 819 O O . VAL A 1 105 ? 9.135 -2.216 3.893 1.00 69.12 105 VAL A O 1
ATOM 822 N N . GLY A 1 106 ? 9.824 -4.245 4.603 1.00 60.44 106 GLY A N 1
ATOM 823 C CA . GLY A 1 106 ? 11.251 -3.903 4.639 1.00 60.44 106 GLY A CA 1
ATOM 824 C C . GLY A 1 106 ? 11.708 -3.375 3.280 1.00 60.44 106 GLY A C 1
ATOM 825 O O . GLY A 1 106 ? 11.146 -3.815 2.278 1.00 60.44 106 GLY A O 1
ATOM 826 N N . ASP A 1 107 ? 12.654 -2.424 3.290 1.00 51.81 107 ASP A N 1
ATOM 827 C CA . ASP A 1 107 ? 13.069 -1.600 2.144 1.00 51.81 107 ASP A CA 1
ATOM 828 C C . ASP A 1 107 ? 12.788 -2.282 0.805 1.00 51.81 107 ASP A C 1
ATOM 830 O O . ASP A 1 107 ? 13.530 -3.157 0.350 1.00 51.81 107 ASP A O 1
ATOM 834 N N . LEU A 1 108 ? 11.704 -1.854 0.156 1.00 53.75 108 LEU A N 1
ATOM 835 C CA . LEU A 1 108 ? 11.501 -2.062 -1.271 1.00 53.75 108 LEU A CA 1
ATOM 836 C C . LEU A 1 108 ? 12.495 -1.144 -1.991 1.00 53.75 108 LEU A C 1
ATOM 838 O O . LEU A 1 108 ? 12.064 -0.193 -2.626 1.00 53.75 108 LEU A O 1
ATOM 842 N N . GLY A 1 109 ? 13.798 -1.374 -1.772 1.00 46.12 109 GLY A N 1
ATOM 843 C CA . GLY A 1 109 ? 14.950 -0.603 -2.243 1.00 46.12 109 GLY A CA 1
ATOM 844 C C . GLY A 1 109 ? 14.591 0.774 -2.784 1.00 46.12 109 GLY A C 1
ATOM 845 O O . GLY A 1 109 ? 14.626 0.968 -3.995 1.00 46.12 109 GLY A O 1
ATOM 846 N N . SER A 1 110 ? 14.181 1.704 -1.917 1.00 49.19 110 SER A N 1
ATOM 847 C CA . SER A 1 110 ? 13.909 3.065 -2.361 1.00 49.19 110 SER A CA 1
ATOM 848 C C . SER A 1 110 ? 15.227 3.826 -2.380 1.00 49.19 110 SER A C 1
ATO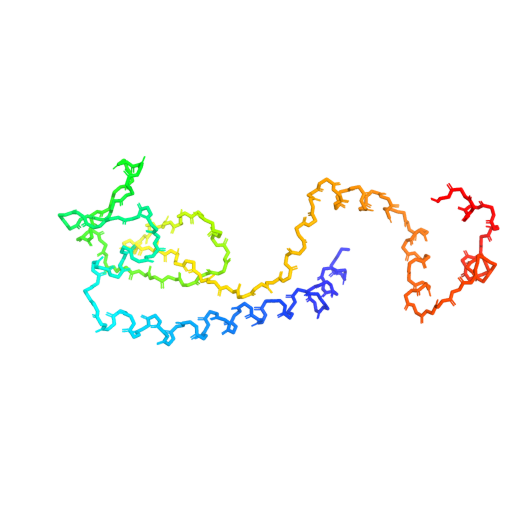M 850 O O . SER A 1 110 ? 15.524 4.608 -1.477 1.00 49.19 110 SER A O 1
ATOM 852 N N . ASP A 1 111 ? 16.017 3.610 -3.426 1.00 53.44 111 ASP A N 1
ATOM 853 C CA . ASP A 1 111 ? 16.741 4.750 -3.969 1.00 53.44 111 ASP A CA 1
ATOM 854 C C . ASP A 1 111 ? 15.640 5.678 -4.490 1.00 53.44 111 ASP A C 1
ATOM 856 O O . ASP A 1 111 ? 15.002 5.397 -5.505 1.00 53.44 111 ASP A O 1
ATOM 860 N N . ASP A 1 112 ? 15.295 6.685 -3.688 1.00 55.59 112 ASP A N 1
ATOM 861 C CA . ASP A 1 112 ? 14.214 7.627 -3.965 1.00 55.59 112 ASP A CA 1
ATOM 862 C C . ASP A 1 112 ? 14.642 8.491 -5.161 1.00 55.59 112 ASP A C 1
ATOM 864 O O . ASP A 1 112 ? 15.211 9.572 -5.013 1.00 55.59 112 ASP A O 1
ATOM 868 N N . ILE A 1 113 ? 14.476 7.953 -6.373 1.00 64.00 113 ILE A N 1
ATOM 869 C CA . ILE A 1 113 ? 14.708 8.687 -7.614 1.00 64.00 113 ILE A CA 1
ATOM 870 C C . ILE A 1 113 ? 13.611 9.744 -7.673 1.00 64.00 113 ILE A C 1
ATOM 872 O O . ILE A 1 113 ? 12.430 9.422 -7.833 1.00 64.00 113 ILE A O 1
ATOM 876 N N . GLY A 1 114 ? 14.004 11.011 -7.535 1.00 73.44 114 GLY A N 1
ATOM 877 C CA . GLY A 1 114 ? 13.075 12.134 -7.595 1.00 73.44 114 GLY A CA 1
ATOM 878 C C . GLY A 1 114 ? 12.234 12.082 -8.872 1.00 73.44 114 GLY A C 1
ATOM 879 O O . GLY A 1 114 ? 12.722 11.717 -9.946 1.00 73.44 114 GLY A O 1
ATOM 880 N N . LEU A 1 115 ? 10.956 12.459 -8.776 1.00 75.25 115 LEU A N 1
ATOM 881 C CA . LEU A 1 115 ? 10.039 12.450 -9.922 1.00 75.25 115 LEU A CA 1
ATOM 882 C C . LEU A 1 115 ? 10.581 13.277 -11.097 1.00 75.25 115 LEU A C 1
ATOM 884 O O . LEU A 1 115 ? 10.347 12.924 -12.253 1.00 75.25 115 LEU A O 1
ATOM 888 N N . GLU A 1 116 ? 11.324 14.349 -10.814 1.00 80.88 116 GLU A N 1
ATOM 889 C CA . GLU A 1 116 ? 12.012 15.163 -11.813 1.00 80.88 116 GLU A CA 1
ATOM 890 C C . GLU A 1 116 ? 13.089 14.376 -12.566 1.00 80.88 116 GLU A C 1
ATOM 892 O O . GLU A 1 116 ? 13.117 14.423 -13.796 1.00 80.88 116 GLU A O 1
ATOM 897 N N . GLU A 1 117 ? 13.928 13.623 -11.854 1.00 81.94 117 GLU A N 1
ATOM 898 C CA . GLU A 1 117 ? 14.999 12.811 -12.441 1.00 81.94 117 GLU A CA 1
ATOM 899 C C . GLU A 1 117 ? 14.415 11.674 -13.288 1.00 81.94 117 GLU A C 1
ATOM 901 O O . GLU A 1 117 ? 14.825 11.462 -14.432 1.00 81.94 117 GLU A O 1
ATOM 906 N N . LEU A 1 118 ? 13.366 11.009 -12.792 1.00 81.00 118 LEU A N 1
ATOM 907 C CA . LEU A 1 118 ? 12.632 10.006 -13.562 1.00 81.00 118 LEU A CA 1
ATOM 908 C C . LEU A 1 118 ? 12.003 10.614 -14.824 1.00 81.00 118 LEU A C 1
ATOM 910 O O . LEU A 1 118 ? 12.069 10.028 -15.908 1.00 81.00 118 LEU A O 1
ATOM 914 N N . ALA A 1 119 ? 11.395 11.797 -14.713 1.00 81.38 119 ALA A N 1
ATOM 915 C CA . ALA A 1 119 ? 10.800 12.483 -15.852 1.00 81.38 119 ALA A CA 1
ATOM 916 C C . ALA A 1 119 ? 11.858 12.905 -16.883 1.00 81.38 119 ALA A C 1
ATOM 918 O O . ALA A 1 119 ? 11.615 12.800 -18.088 1.00 81.38 119 ALA A O 1
ATOM 919 N N . GLU A 1 120 ? 13.023 13.375 -16.437 1.00 87.88 120 GLU A N 1
ATOM 920 C CA . GLU A 1 120 ? 14.150 13.729 -17.298 1.00 87.88 120 GLU A CA 1
ATOM 921 C C . GLU A 1 120 ? 14.726 12.502 -18.008 1.00 87.88 120 GLU A C 1
ATOM 923 O O . GLU A 1 120 ? 14.939 12.538 -19.224 1.00 87.88 120 GLU A O 1
ATOM 928 N N . PHE A 1 121 ? 14.869 11.382 -17.300 1.00 84.25 121 PHE A N 1
ATOM 929 C CA . PHE A 1 121 ? 15.263 10.108 -17.888 1.00 84.25 121 PHE A CA 1
ATOM 930 C C . PHE A 1 121 ? 14.266 9.649 -18.958 1.00 84.25 121 PHE A C 1
ATOM 932 O O . PHE A 1 121 ? 14.656 9.398 -20.101 1.00 84.25 121 PHE A O 1
ATOM 939 N N . LEU A 1 122 ? 12.967 9.611 -18.637 1.00 85.00 122 LEU A N 1
ATOM 940 C CA . LEU A 1 122 ? 11.917 9.194 -19.571 1.00 85.00 122 LEU A CA 1
ATOM 941 C C . LEU A 1 122 ? 11.887 10.073 -20.826 1.00 85.00 122 LEU A C 1
ATOM 943 O O . LEU A 1 122 ? 11.792 9.553 -21.939 1.00 85.00 122 LEU A O 1
ATOM 947 N N . LYS A 1 123 ? 12.027 11.396 -20.672 1.00 85.56 123 LYS A N 1
ATOM 948 C CA . LYS A 1 123 ? 12.176 12.323 -21.806 1.00 85.56 123 LYS A CA 1
ATOM 949 C C . LYS A 1 123 ? 13.424 11.994 -22.620 1.00 85.56 123 LYS A C 1
ATOM 951 O O . LYS A 1 123 ? 13.343 11.919 -23.849 1.00 85.56 123 LYS A O 1
ATOM 956 N N . SER A 1 124 ? 14.547 11.743 -21.954 1.00 84.12 124 SER A N 1
ATOM 957 C CA . SER A 1 124 ? 15.827 11.439 -22.592 1.00 84.12 124 SER A CA 1
ATOM 958 C C . SER A 1 124 ? 15.786 10.159 -23.417 1.00 84.12 124 SER A C 1
ATOM 960 O O . SER A 1 124 ? 16.415 10.130 -24.471 1.00 84.12 124 SER A O 1
ATOM 962 N N . ILE A 1 125 ? 15.005 9.148 -23.026 1.00 81.31 125 ILE A N 1
ATOM 963 C CA . ILE A 1 125 ? 14.891 7.872 -23.756 1.00 81.31 125 ILE A CA 1
ATOM 964 C C . ILE A 1 125 ? 13.666 7.775 -24.679 1.00 81.31 125 ILE A C 1
ATOM 966 O O . ILE A 1 125 ? 13.499 6.766 -25.354 1.00 81.31 125 ILE A O 1
ATOM 970 N N . SER A 1 126 ? 12.829 8.814 -24.758 1.00 82.44 126 SER A N 1
ATOM 971 C CA . SER A 1 126 ? 11.504 8.797 -25.411 1.00 82.44 126 SER A CA 1
ATOM 972 C C . SER A 1 126 ? 11.476 8.575 -26.937 1.00 82.44 126 SER A C 1
ATOM 974 O O . SER A 1 126 ? 10.417 8.696 -27.553 1.00 82.44 126 SER A O 1
ATOM 976 N N . SER A 1 127 ? 12.598 8.229 -27.580 1.00 85.62 127 SER A N 1
ATOM 977 C CA . SER A 1 127 ? 12.652 7.955 -29.020 1.00 85.62 127 SER A CA 1
ATOM 978 C C . SER A 1 127 ? 12.808 6.463 -29.320 1.00 85.62 127 SER A C 1
ATOM 980 O O . SER A 1 127 ? 13.548 5.742 -28.651 1.00 85.62 127 SER A O 1
ATOM 982 N N . SER A 1 128 ? 12.143 5.997 -30.384 1.00 82.06 128 SER A N 1
ATOM 983 C CA . SER A 1 128 ? 12.213 4.596 -30.832 1.00 82.06 128 SER A CA 1
ATOM 984 C C . SER A 1 128 ? 13.654 4.126 -31.053 1.00 82.06 128 SER A C 1
ATOM 986 O O . SER A 1 128 ? 14.003 3.013 -30.670 1.00 82.06 128 SER A O 1
ATOM 988 N N . THR A 1 129 ? 14.502 4.984 -31.622 1.00 84.38 129 THR A N 1
ATOM 989 C CA . THR A 1 129 ? 15.923 4.696 -31.838 1.00 84.38 129 THR A CA 1
ATOM 990 C C . THR A 1 129 ? 16.667 4.481 -30.525 1.00 84.38 129 THR A C 1
ATOM 992 O O . THR A 1 129 ? 17.423 3.524 -30.403 1.00 84.38 129 THR A O 1
ATOM 995 N N . LYS A 1 130 ? 16.433 5.319 -29.508 1.00 84.56 130 LYS A N 1
ATOM 996 C CA . LYS A 1 130 ? 17.095 5.176 -28.204 1.00 84.56 130 LYS A CA 1
ATOM 997 C C . LYS A 1 130 ? 16.677 3.889 -27.497 1.00 84.56 130 LYS A C 1
ATOM 999 O O . LYS A 1 130 ? 17.530 3.202 -26.947 1.00 84.56 130 LYS A O 1
ATOM 1004 N N . PHE A 1 131 ? 15.409 3.490 -27.599 1.00 83.94 131 PHE A N 1
ATOM 1005 C CA . PHE A 1 131 ? 14.973 2.179 -27.110 1.00 83.94 131 PHE A CA 1
ATOM 1006 C C . PHE A 1 131 ? 15.637 1.011 -27.849 1.00 83.94 131 PHE A C 1
ATOM 1008 O O . PHE A 1 131 ? 15.984 0.014 -27.221 1.00 83.94 131 PHE A O 1
ATOM 1015 N N . GLN A 1 132 ? 15.838 1.120 -29.165 1.00 84.12 132 GLN A N 1
ATOM 1016 C CA . GLN A 1 132 ? 16.556 0.099 -29.933 1.00 84.12 132 GLN A CA 1
ATOM 1017 C C . GLN A 1 132 ? 18.033 0.016 -29.526 1.00 84.12 132 GLN A C 1
ATOM 1019 O O . GLN A 1 132 ? 18.531 -1.086 -29.323 1.00 84.12 132 GLN A O 1
ATOM 1024 N N . ILE A 1 133 ? 18.698 1.157 -29.317 1.00 86.12 133 ILE A N 1
ATOM 1025 C CA . ILE A 1 133 ? 20.070 1.217 -28.788 1.00 86.12 133 ILE A CA 1
ATOM 1026 C C . ILE A 1 133 ? 20.150 0.525 -27.426 1.00 86.12 133 ILE A C 1
ATOM 1028 O O . ILE A 1 133 ? 20.977 -0.364 -27.236 1.00 86.12 133 ILE A O 1
ATOM 1032 N N . LEU A 1 134 ? 19.264 0.888 -26.493 1.00 86.12 134 LEU A N 1
ATOM 1033 C CA . LEU A 1 134 ? 19.220 0.285 -25.158 1.00 86.12 134 LEU A CA 1
ATOM 1034 C C . LEU A 1 134 ? 18.984 -1.226 -25.224 1.00 86.12 134 LEU A C 1
ATOM 1036 O O . LEU A 1 134 ? 19.628 -1.975 -24.498 1.00 86.12 134 LEU A O 1
ATOM 1040 N N . LYS A 1 135 ? 18.105 -1.690 -26.119 1.00 85.31 135 LYS A N 1
ATOM 1041 C CA . LYS A 1 135 ? 17.845 -3.120 -26.324 1.00 85.31 135 LYS A CA 1
ATOM 1042 C C . LYS A 1 135 ? 19.080 -3.865 -26.836 1.00 85.31 135 LYS A C 1
ATOM 1044 O O . LYS A 1 135 ? 19.380 -4.949 -26.344 1.00 85.31 135 LYS A O 1
ATOM 1049 N N . GLU A 1 136 ? 19.784 -3.308 -27.817 1.00 88.75 136 GLU A N 1
ATOM 1050 C CA . GLU A 1 136 ? 21.010 -3.909 -28.350 1.00 88.75 136 GLU A CA 1
ATOM 1051 C C . GLU A 1 136 ? 22.110 -3.990 -27.281 1.00 88.75 136 GLU A C 1
ATOM 1053 O O . GLU A 1 136 ? 22.757 -5.030 -27.155 1.00 88.75 136 GLU A O 1
ATOM 1058 N N . LEU A 1 137 ? 22.267 -2.932 -26.475 1.00 86.75 137 LEU A N 1
ATOM 1059 C CA . LEU A 1 137 ? 23.235 -2.870 -25.375 1.00 86.75 137 LEU A CA 1
ATOM 1060 C C . LEU A 1 137 ? 22.877 -3.782 -24.197 1.00 86.75 137 LEU A C 1
ATOM 1062 O O . LEU A 1 137 ? 23.773 -4.344 -23.573 1.00 86.75 137 LEU A O 1
ATOM 1066 N N . TYR A 1 138 ? 21.586 -3.961 -23.911 1.00 84.88 138 TYR A N 1
ATOM 1067 C CA . TYR A 1 138 ? 21.112 -4.894 -22.888 1.00 84.88 138 TYR A CA 1
ATOM 1068 C C . TYR A 1 138 ? 21.487 -6.344 -23.223 1.00 84.88 138 TYR A C 1
ATOM 1070 O O . TYR A 1 138 ? 21.848 -7.112 -22.336 1.00 84.88 138 TYR A O 1
ATOM 1078 N N . ASN A 1 139 ? 21.434 -6.717 -24.506 1.00 85.56 139 ASN A N 1
ATOM 1079 C CA . ASN A 1 139 ? 21.785 -8.066 -24.947 1.00 85.56 139 ASN A CA 1
ATOM 1080 C C . ASN A 1 139 ? 23.302 -8.312 -24.936 1.00 85.56 139 ASN A C 1
ATOM 1082 O O . ASN A 1 139 ? 23.742 -9.420 -24.631 1.00 85.56 139 ASN A O 1
ATOM 1086 N N . SER A 1 140 ? 24.104 -7.309 -25.308 1.00 87.44 140 SER A N 1
ATOM 1087 C CA . SER A 1 140 ? 25.567 -7.411 -25.342 1.00 87.44 140 SER A CA 1
ATOM 1088 C C . SER A 1 140 ? 26.232 -6.034 -25.459 1.00 87.44 140 SER A C 1
ATOM 1090 O O . SER A 1 140 ? 25.718 -5.195 -26.203 1.00 87.44 140 SER A O 1
ATOM 1092 N N . PRO A 1 141 ? 27.420 -5.816 -24.862 1.00 88.44 141 PRO A N 1
ATOM 1093 C CA . PRO A 1 141 ? 28.221 -4.624 -25.128 1.00 88.44 141 PRO A CA 1
ATOM 1094 C C . PRO A 1 141 ? 28.524 -4.479 -26.625 1.00 88.44 141 PRO A C 1
ATOM 1096 O O . PRO A 1 141 ? 28.951 -5.442 -27.260 1.00 88.44 141 PRO A O 1
ATOM 1099 N N . LYS A 1 142 ? 28.316 -3.281 -27.183 1.00 87.38 142 LYS A N 1
ATOM 1100 C CA . LYS A 1 142 ? 28.570 -2.964 -28.596 1.00 87.38 142 LYS A CA 1
ATOM 1101 C C . LYS A 1 142 ? 29.286 -1.631 -28.728 1.00 87.38 142 LYS A C 1
ATOM 1103 O O . LYS A 1 142 ? 29.020 -0.687 -27.987 1.00 87.38 142 LYS A O 1
ATOM 1108 N N . THR A 1 143 ? 30.170 -1.544 -29.706 1.00 87.69 143 THR A N 1
ATOM 1109 C CA . THR A 1 143 ? 30.782 -0.295 -30.156 1.00 87.69 143 THR A CA 1
ATOM 1110 C C . THR A 1 143 ? 29.776 0.552 -30.938 1.00 87.69 143 THR A C 1
ATOM 1112 O O . THR A 1 143 ? 28.788 0.052 -31.477 1.00 87.69 143 THR A O 1
ATOM 1115 N N . THR A 1 144 ? 30.059 1.849 -31.082 1.00 84.00 144 THR A N 1
ATOM 1116 C CA . THR A 1 144 ? 29.259 2.766 -31.913 1.00 84.00 144 THR A CA 1
ATOM 1117 C C . THR A 1 144 ? 29.105 2.269 -33.350 1.00 84.00 144 THR A C 1
ATOM 1119 O O . THR A 1 144 ? 28.053 2.448 -33.956 1.00 84.00 144 THR A O 1
ATOM 1122 N N . LYS A 1 145 ? 30.142 1.618 -33.894 1.00 82.94 145 LYS A N 1
ATOM 1123 C CA . LYS A 1 145 ? 30.117 1.049 -35.243 1.00 82.94 145 LYS A CA 1
ATOM 1124 C C . LYS A 1 145 ? 29.168 -0.148 -35.327 1.00 82.94 145 LYS A C 1
ATOM 1126 O O . LYS A 1 145 ? 28.345 -0.196 -36.230 1.00 82.94 145 LYS A O 1
ATOM 1131 N N . GLU A 1 146 ? 29.234 -1.059 -34.359 1.00 84.00 146 GLU A N 1
ATOM 1132 C CA . GLU A 1 146 ? 28.341 -2.225 -34.298 1.00 84.00 146 GLU A CA 1
ATOM 1133 C C . GLU A 1 146 ? 26.878 -1.821 -34.067 1.00 84.00 146 GLU A C 1
ATOM 1135 O O . GLU A 1 146 ? 25.978 -2.460 -34.604 1.00 84.00 146 GLU A O 1
ATOM 1140 N N . LEU A 1 147 ? 26.619 -0.747 -33.310 1.00 86.56 147 LEU A N 1
ATOM 1141 C CA . LEU A 1 147 ? 25.273 -0.182 -33.152 1.00 86.56 147 LEU A CA 1
ATOM 1142 C C . LEU A 1 147 ? 24.765 0.473 -34.440 1.00 86.56 147 LEU A C 1
ATOM 1144 O O . LEU A 1 147 ? 23.618 0.260 -34.819 1.00 86.56 147 LEU A O 1
ATOM 1148 N N . ALA A 1 148 ? 25.613 1.248 -35.117 1.00 84.12 148 ALA A N 1
ATOM 1149 C CA . ALA A 1 148 ? 25.291 1.866 -36.399 1.00 84.12 148 ALA A CA 1
ATOM 1150 C C . ALA A 1 148 ? 24.937 0.809 -37.460 1.00 84.12 148 ALA A C 1
ATOM 1152 O O . ALA A 1 148 ? 23.936 0.946 -38.157 1.00 84.12 148 ALA A O 1
ATOM 1153 N N . GLU A 1 149 ? 25.706 -0.283 -37.516 1.00 84.31 149 GLU A N 1
ATOM 1154 C CA . GLU A 1 149 ? 25.452 -1.424 -38.401 1.00 84.31 149 GLU A CA 1
ATOM 1155 C C . GLU A 1 149 ? 24.177 -2.190 -38.014 1.00 84.31 149 GLU A C 1
ATOM 1157 O O . GLU A 1 149 ? 23.376 -2.520 -38.885 1.00 84.31 149 GLU A O 1
ATOM 1162 N N . ALA A 1 150 ? 23.944 -2.440 -36.720 1.00 83.19 150 ALA A N 1
ATOM 1163 C CA . ALA A 1 150 ? 22.759 -3.161 -36.248 1.00 83.19 150 ALA A CA 1
ATOM 1164 C C . ALA A 1 150 ? 21.446 -2.385 -36.455 1.00 83.19 150 ALA A C 1
ATOM 1166 O O . ALA A 1 150 ? 20.385 -2.996 -36.585 1.00 83.19 150 ALA A O 1
ATOM 1167 N N . LEU A 1 151 ? 21.510 -1.051 -36.467 1.00 83.81 151 LEU A N 1
ATOM 1168 C CA . LEU A 1 151 ? 20.346 -0.168 -36.574 1.00 83.81 151 LEU A CA 1
ATOM 1169 C C . LEU A 1 151 ? 20.165 0.449 -37.968 1.00 83.81 151 LEU A C 1
ATOM 1171 O O . LEU A 1 151 ? 19.212 1.201 -38.158 1.00 83.81 151 LEU A O 1
ATOM 1175 N N . ASP A 1 152 ? 21.047 0.133 -38.923 1.00 80.62 152 ASP A N 1
ATOM 1176 C CA . ASP A 1 152 ? 21.088 0.724 -40.270 1.00 80.62 152 ASP A CA 1
ATOM 1177 C C . ASP A 1 152 ? 21.117 2.266 -40.236 1.00 80.62 152 ASP A C 1
ATOM 1179 O O . ASP A 1 152 ? 20.355 2.973 -40.897 1.00 80.62 152 ASP A O 1
ATOM 1183 N N . MET A 1 153 ? 21.991 2.808 -39.383 1.00 76.56 153 MET A N 1
ATOM 1184 C CA . MET A 1 153 ? 22.162 4.245 -39.175 1.00 76.56 153 MET A CA 1
ATOM 1185 C C . MET A 1 153 ? 23.600 4.665 -39.474 1.00 76.56 153 MET A C 1
ATOM 1187 O O . MET A 1 153 ? 24.549 3.928 -39.222 1.00 76.56 153 MET A O 1
ATOM 1191 N N . ALA A 1 154 ? 23.795 5.895 -39.958 1.00 65.50 154 ALA A N 1
ATOM 1192 C CA . ALA A 1 154 ? 25.134 6.483 -40.004 1.00 65.50 154 ALA A CA 1
ATOM 1193 C C . ALA A 1 154 ? 25.718 6.587 -38.572 1.00 65.50 154 ALA A C 1
ATOM 1195 O O . ALA A 1 154 ? 24.940 6.695 -37.633 1.00 65.50 154 ALA A O 1
ATOM 1196 N N . PRO A 1 155 ? 27.047 6.620 -38.355 1.00 59.31 155 PRO A N 1
ATOM 1197 C CA . PRO A 1 155 ? 27.637 6.708 -37.006 1.00 59.31 155 PRO A CA 1
ATOM 1198 C C . PRO A 1 155 ? 27.468 8.073 -36.306 1.00 59.31 155 PRO A C 1
ATOM 1200 O O . PRO A 1 155 ? 27.568 8.174 -35.086 1.00 59.31 155 PRO A O 1
ATOM 1203 N N . ALA A 1 156 ? 27.218 9.142 -37.068 1.00 52.84 156 ALA A N 1
ATOM 1204 C CA . ALA A 1 156 ? 27.112 10.520 -36.570 1.00 52.84 156 ALA A CA 1
ATOM 1205 C C . ALA A 1 156 ? 26.005 10.799 -35.513 1.00 52.84 156 ALA A C 1
ATOM 1207 O O . ALA A 1 156 ? 26.259 11.585 -34.603 1.00 52.84 156 ALA A O 1
ATOM 1208 N N . PRO A 1 157 ? 24.807 10.183 -35.556 1.00 54.59 157 PRO A N 1
ATOM 1209 C CA . PRO A 1 157 ? 23.741 10.365 -34.567 1.00 54.59 157 PRO A CA 1
ATOM 1210 C C . PRO A 1 157 ? 24.090 9.854 -33.163 1.00 54.59 157 PRO A C 1
ATOM 1212 O O . PRO A 1 157 ? 23.413 10.227 -32.214 1.00 54.59 157 PRO A O 1
ATOM 1215 N N . PHE A 1 158 ? 25.126 9.020 -33.027 1.00 55.56 158 PHE A N 1
ATOM 1216 C CA . PHE A 1 158 ? 25.569 8.445 -31.751 1.00 55.56 158 PHE A CA 1
ATOM 1217 C C . PHE A 1 158 ? 26.676 9.265 -31.065 1.00 55.56 158 PHE A C 1
ATOM 1219 O O . PHE A 1 158 ? 27.065 8.945 -29.949 1.00 55.56 158 PHE A O 1
ATOM 1226 N N . LEU A 1 159 ? 27.219 10.285 -31.745 1.00 49.94 159 LEU A N 1
ATOM 1227 C CA . LEU A 1 159 ? 28.307 11.142 -31.249 1.00 49.94 159 LEU A CA 1
ATOM 1228 C C . LEU A 1 159 ? 27.807 12.454 -30.613 1.00 49.94 159 LEU A C 1
ATOM 1230 O O . LEU A 1 159 ? 28.602 13.161 -30.004 1.00 49.94 159 LEU A O 1
ATOM 1234 N N . ASN A 1 160 ? 26.513 12.772 -30.753 1.00 44.44 160 ASN A N 1
ATOM 1235 C CA . ASN A 1 160 ? 25.888 14.021 -30.284 1.00 44.44 160 ASN A CA 1
ATOM 1236 C C . ASN A 1 160 ? 24.737 13.799 -29.273 1.00 44.44 160 ASN A C 1
ATOM 1238 O O . ASN A 1 160 ? 23.928 14.703 -29.061 1.00 44.44 160 ASN A O 1
ATOM 1242 N N . THR A 1 161 ? 24.631 12.606 -28.686 1.00 45.78 161 THR A N 1
ATOM 1243 C CA . THR A 1 161 ? 23.734 12.281 -27.558 1.00 45.78 161 THR A CA 1
ATOM 1244 C C . THR A 1 161 ? 24.553 12.026 -26.315 1.00 45.78 161 THR A C 1
ATOM 1246 O O . THR A 1 161 ? 24.107 12.464 -25.238 1.00 45.78 161 THR A O 1
#

Secondary structure (DSSP, 8-state):
-HHHHHHHIIIIIHHHHHHHHHHHHHHHHHHHHHHHTS-HHHHHHTT-TTEEEETTEEEETTEEEEEEEGGG-SEEEEEEESS-TT---EEEETTEEEEEEEP-----------HHHHHHHHHHH-SHHHHHHHHHHHHS---HHHHHHHHT--SGGGS--

Sequence (161 aa):
MARFLKWYWDNVFEEIWRNIGAAEIGCMGVEKKVLSAMSESSYLETCHPGLKVVHGSLTVIDVPECSWQLSDAEAIDVLLTAFSGSSLIVNKFDGILTLFKRIAVGDLGSDDIGLEELAEFLKSISSSTKFQILKELYNSPKTTKELAEALDMAPAPFLNT

Nearest PDB structures (foldseek):
  8g2y-assembly1_A  TM=3.365E-01  e=7.097E-01  Homo sapiens
  9axf-assembly1_A  TM=2.904E-01  e=9.209E-01  Homo sapiens
  1knx-assembly1_F  TM=1.822E-01  e=8.084E-01  Mycoplasmoides pneumoniae
  8pok-assembly1_B  TM=2.817E-01  e=4.122E+00  Homo sapiens
  2wji-assembly1_A  TM=2.363E-01  e=9.008E+00  Methanocaldococcus jannaschii

Radius of gyration: 25.0 Å; Cα contacts (8 Å, |Δi|>4): 143; chains: 1; bounding box: 54×30×66 Å

pLDDT: mean 83.59, std 11.73, range [44.44, 95.94]

Solvent-accessible surface area (backbone atoms only — not comparable to full-atom values): 9596 Å² total; per-residue (Å²): 108,73,69,58,54,50,49,45,37,74,74,58,46,46,63,56,52,51,52,50,52,50,47,50,60,58,44,48,65,54,50,55,50,55,48,74,73,49,53,69,64,61,44,57,32,70,41,38,92,55,39,41,66,57,96,65,22,45,32,31,73,93,42,74,90,49,58,42,58,53,85,73,32,84,44,75,47,78,42,74,34,76,81,45,75,92,54,88,50,74,48,78,58,94,47,31,36,38,38,50,23,60,48,89,66,71,79,78,73,71,77,79,71,48,71,66,58,52,50,49,49,51,62,73,46,70,45,73,66,52,49,51,52,51,53,53,47,72,77,41,90,68,53,69,64,57,48,16,64,74,65,78,43,72,61,68,77,73,78,79,115